Protein AF-A0A832CT36-F1 (afdb_monomer_lite)

Sequence (111 aa):
MFQKFFLYCQDRFLIIFLSLIKTYKKYYGGYIECAVSFCEPDKNPLTVVEKIEIEINKKESGQLAPLKSWDKILRFKGEKRTFAEYPFEEKIHIWAKSYKNLAKKIKSLIS

Secondary structure (DSSP, 8-state):
-HHHHHHHHHHHHHHHHHHHHHH-TT--EEEEEEEEEE--TTS--EEEEEEEEEEE-SS---S--SS-SSTTTEEETT-SS-TTTS-HHHHHHHHHHHHHHHHHHHHHHH-

Radius of gyration: 17.04 Å; chains: 1; bounding box: 39×38×45 Å

Structure (mmCIF, N/CA/C/O backbone):
data_AF-A0A832CT36-F1
#
_entry.id   AF-A0A832CT36-F1
#
loop_
_atom_site.group_PDB
_atom_site.id
_atom_site.type_symbol
_atom_site.label_atom_id
_atom_site.label_alt_id
_atom_site.label_comp_id
_atom_site.label_asym_id
_atom_site.label_entity_id
_atom_site.label_seq_id
_atom_site.pdbx_PDB_ins_code
_atom_site.Cartn_x
_atom_site.Cartn_y
_atom_site.Cartn_z
_atom_site.occupancy
_atom_site.B_iso_or_equiv
_atom_site.auth_seq_id
_atom_site.auth_comp_id
_atom_site.auth_asym_id
_atom_site.auth_atom_id
_atom_site.pdbx_PDB_model_num
ATOM 1 N N . MET A 1 1 ? 3.275 26.651 -2.282 1.00 65.50 1 MET A N 1
ATOM 2 C CA . MET A 1 1 ? 1.815 26.879 -2.146 1.00 65.50 1 MET A CA 1
ATOM 3 C C . MET A 1 1 ? 1.013 25.600 -2.417 1.00 65.50 1 MET A C 1
ATOM 5 O O . MET A 1 1 ? 0.197 25.237 -1.583 1.00 65.50 1 MET A O 1
ATOM 9 N N . PHE A 1 2 ? 1.315 24.858 -3.491 1.00 73.12 2 PHE A N 1
ATOM 10 C CA . PHE A 1 2 ? 0.623 23.616 -3.883 1.00 73.12 2 PHE A CA 1
ATOM 11 C C . PHE A 1 2 ? 0.622 22.491 -2.824 1.00 73.12 2 PHE A C 1
ATOM 13 O O . PHE A 1 2 ? -0.426 21.929 -2.522 1.00 73.12 2 PHE A O 1
ATOM 20 N N . GLN A 1 3 ? 1.763 22.217 -2.179 1.00 71.75 3 GLN A N 1
ATOM 21 C CA . GLN A 1 3 ? 1.878 21.145 -1.175 1.00 71.75 3 GLN A CA 1
ATOM 22 C C . GLN A 1 3 ? 0.929 21.331 0.025 1.00 71.75 3 GLN A C 1
ATOM 24 O O . GLN A 1 3 ? 0.352 20.364 0.508 1.00 71.75 3 GLN A O 1
ATOM 29 N N . LYS A 1 4 ? 0.718 22.574 0.485 1.00 74.38 4 LYS A N 1
ATOM 30 C CA . LYS A 1 4 ? -0.188 22.867 1.611 1.00 74.38 4 LYS A CA 1
ATOM 31 C C . LYS A 1 4 ? -1.657 22.641 1.241 1.00 74.38 4 LYS A C 1
ATOM 33 O O . LYS A 1 4 ? -2.411 22.121 2.055 1.00 74.38 4 LYS A O 1
ATOM 38 N N . PHE A 1 5 ? -2.049 23.008 0.020 1.00 75.06 5 PHE A N 1
ATOM 39 C CA . PHE A 1 5 ? -3.403 22.776 -0.486 1.00 75.06 5 PHE A CA 1
ATOM 40 C C . PHE A 1 5 ? -3.691 21.279 -0.656 1.00 75.06 5 PHE A C 1
ATOM 42 O O . PHE A 1 5 ? -4.732 20.798 -0.220 1.00 75.06 5 PHE A O 1
ATOM 49 N N . PHE A 1 6 ? -2.734 20.525 -1.202 1.00 76.38 6 PHE A N 1
ATOM 50 C CA . PHE A 1 6 ? -2.853 19.075 -1.338 1.00 76.38 6 PHE A CA 1
ATOM 51 C C . PHE A 1 6 ? -3.048 18.377 0.017 1.00 76.38 6 PHE A C 1
ATOM 53 O O . PHE A 1 6 ? -3.974 17.582 0.168 1.00 76.38 6 PHE A O 1
ATOM 60 N N . LEU A 1 7 ? -2.242 18.735 1.024 1.00 73.81 7 LEU A N 1
ATOM 61 C CA . LEU A 1 7 ? -2.391 18.212 2.388 1.00 73.81 7 LEU A CA 1
ATOM 62 C C . LEU A 1 7 ? -3.760 18.567 2.996 1.00 73.81 7 LEU A C 1
ATOM 64 O O . LEU A 1 7 ? -4.410 17.707 3.583 1.00 73.81 7 LEU A O 1
ATOM 68 N N . TYR A 1 8 ? -4.248 19.795 2.786 1.00 77.62 8 TYR A N 1
ATOM 69 C CA . TYR A 1 8 ? -5.584 20.205 3.235 1.00 77.62 8 TYR A CA 1
ATOM 70 C C . TYR A 1 8 ? -6.699 19.342 2.622 1.00 77.62 8 TYR A C 1
ATOM 72 O O . TYR A 1 8 ? -7.611 18.903 3.326 1.00 77.62 8 TYR A O 1
ATOM 80 N N . CYS A 1 9 ? -6.627 19.068 1.317 1.00 81.12 9 CYS A N 1
ATOM 81 C CA . CYS A 1 9 ? -7.585 18.193 0.647 1.00 81.12 9 CYS A CA 1
ATOM 82 C C . CYS A 1 9 ? -7.529 16.758 1.192 1.00 81.12 9 CYS A C 1
ATOM 84 O O . CYS A 1 9 ? -8.583 16.158 1.407 1.00 81.12 9 CYS A O 1
ATOM 86 N N . GLN A 1 10 ? -6.330 16.228 1.460 1.00 79.31 10 GLN A N 1
ATOM 87 C CA . GLN A 1 10 ? -6.159 14.899 2.056 1.00 79.31 10 GLN A CA 1
ATOM 88 C C . GLN A 1 10 ? -6.802 14.805 3.443 1.00 79.31 10 GLN A C 1
ATOM 90 O O . GLN A 1 10 ? -7.563 13.870 3.692 1.00 79.31 10 GLN A O 1
ATOM 95 N N . ASP A 1 11 ? -6.569 15.789 4.314 1.00 80.12 11 ASP A N 1
ATOM 96 C CA . ASP A 1 11 ? -7.140 15.815 5.665 1.00 80.12 11 ASP A CA 1
ATOM 97 C C . ASP A 1 11 ? -8.675 15.895 5.633 1.00 80.12 11 ASP A C 1
ATOM 99 O O . ASP A 1 11 ? -9.368 15.169 6.351 1.00 80.12 11 ASP A O 1
ATOM 103 N N . ARG A 1 12 ? -9.241 16.745 4.764 1.00 83.19 12 ARG A N 1
ATOM 104 C CA . ARG A 1 12 ? -10.702 16.866 4.611 1.00 83.19 12 ARG A CA 1
ATOM 105 C C . ARG A 1 12 ? -11.325 15.577 4.096 1.00 83.19 12 ARG A C 1
ATOM 107 O O . ARG A 1 12 ? -12.357 15.149 4.615 1.00 83.19 12 ARG A O 1
ATOM 114 N N . PHE A 1 13 ? -10.694 14.954 3.108 1.00 84.69 13 PHE A N 1
ATOM 115 C CA . PHE A 1 13 ? -11.157 13.681 2.583 1.00 84.69 13 PHE A CA 1
ATOM 116 C C . PHE A 1 13 ? -11.086 12.579 3.644 1.00 84.69 13 PHE A C 1
ATOM 118 O O . PHE A 1 13 ? -12.050 11.835 3.792 1.00 84.69 13 PHE A O 1
ATOM 125 N N . LEU A 1 14 ? -10.009 12.510 4.435 1.00 82.94 14 LEU A N 1
ATOM 126 C CA . LEU A 1 14 ? -9.868 11.539 5.523 1.00 82.94 14 LEU A CA 1
ATOM 127 C C . LEU A 1 14 ? -11.021 11.633 6.531 1.00 82.94 14 LEU A C 1
ATOM 129 O O . LEU A 1 14 ? -11.585 10.613 6.921 1.00 82.94 14 LEU A O 1
ATOM 133 N N . ILE A 1 15 ? -11.399 12.851 6.931 1.00 83.00 15 ILE A N 1
ATOM 134 C CA . ILE A 1 15 ? -12.515 13.083 7.860 1.00 83.00 15 ILE A CA 1
ATOM 135 C C . ILE A 1 15 ? -13.825 12.534 7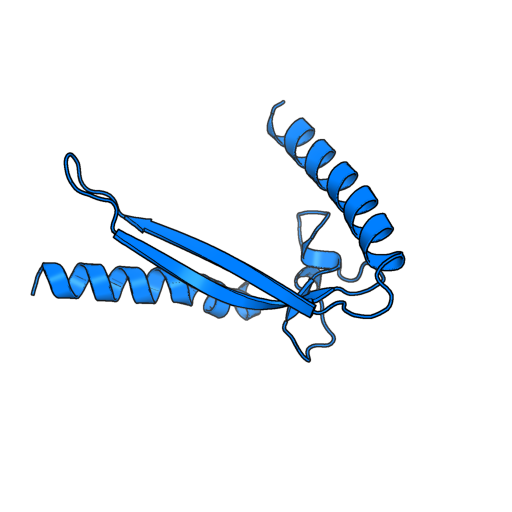.280 1.00 83.00 15 ILE A C 1
ATOM 137 O O . ILE A 1 15 ? -14.556 11.816 7.969 1.00 83.00 15 ILE A O 1
ATOM 141 N N . ILE A 1 16 ? -14.109 12.844 6.012 1.00 85.56 16 ILE A N 1
ATOM 142 C CA . ILE A 1 16 ? -15.306 12.361 5.310 1.00 85.56 16 ILE A CA 1
ATOM 143 C C . ILE A 1 16 ? -15.270 10.833 5.203 1.00 85.56 16 ILE A C 1
ATOM 145 O O . ILE A 1 16 ? -16.241 10.161 5.535 1.00 85.56 16 ILE A O 1
ATOM 149 N N . PHE A 1 17 ? -14.132 10.270 4.812 1.00 84.44 17 PHE A N 1
ATOM 150 C CA . PHE A 1 17 ? -13.928 8.835 4.668 1.00 84.44 17 PHE A CA 1
ATOM 151 C C . PHE A 1 17 ? -14.138 8.077 5.987 1.00 84.44 17 PHE A C 1
ATOM 153 O O . PHE A 1 17 ? -14.889 7.103 6.033 1.00 84.44 17 PHE A O 1
ATOM 160 N N . LEU A 1 18 ? -13.553 8.558 7.088 1.00 82.69 18 LEU A N 1
ATOM 161 C CA . LEU A 1 18 ? -13.760 7.986 8.420 1.00 82.69 18 LEU A CA 1
ATOM 162 C C . LEU A 1 18 ? -15.219 8.102 8.876 1.00 82.69 18 LEU A C 1
ATOM 164 O O . LEU A 1 18 ? -15.722 7.199 9.548 1.00 82.69 18 LEU A O 1
ATOM 168 N N . SER A 1 19 ? -15.911 9.189 8.521 1.00 83.94 19 SER A N 1
ATOM 169 C CA . SER A 1 19 ? -17.347 9.338 8.776 1.00 83.94 19 SER A CA 1
ATOM 170 C C . SER A 1 19 ? -18.163 8.301 8.002 1.00 83.94 19 SER A C 1
ATOM 172 O O . SER A 1 19 ? -19.001 7.630 8.604 1.00 83.94 19 SER A O 1
ATOM 174 N N . LEU A 1 20 ? -17.868 8.099 6.716 1.00 83.50 20 LEU A N 1
ATOM 175 C CA . LEU A 1 20 ? -18.539 7.105 5.878 1.00 83.50 20 LEU A CA 1
ATOM 176 C C . LEU A 1 20 ? -18.324 5.687 6.411 1.00 83.50 20 LEU A C 1
ATOM 178 O O . LEU A 1 20 ? -19.287 4.947 6.593 1.00 83.50 20 LEU A O 1
ATOM 182 N N . ILE A 1 21 ? -17.088 5.310 6.738 1.00 81.56 21 ILE A N 1
ATOM 183 C CA . ILE A 1 21 ? -16.789 3.956 7.225 1.00 81.56 21 ILE A CA 1
ATOM 184 C C . ILE A 1 21 ? -17.465 3.656 8.562 1.00 81.56 21 ILE A C 1
ATOM 186 O O . ILE A 1 21 ? -17.900 2.529 8.785 1.00 81.56 21 ILE A O 1
ATOM 190 N N . LYS A 1 22 ? -17.598 4.638 9.463 1.00 80.06 22 LYS A N 1
ATOM 191 C CA . LYS A 1 22 ? -18.347 4.441 10.719 1.00 80.06 22 LYS A CA 1
ATOM 192 C C . LYS A 1 22 ? -19.802 4.027 10.469 1.00 80.06 22 LYS A C 1
ATOM 194 O O . LYS A 1 22 ? -20.357 3.285 11.280 1.00 80.06 22 LYS A O 1
ATOM 199 N N . THR A 1 23 ? -20.391 4.459 9.355 1.00 81.25 23 THR A N 1
ATOM 200 C CA . THR A 1 23 ? -21.733 4.050 8.918 1.00 81.25 23 THR A CA 1
ATOM 201 C C . THR A 1 23 ? -21.744 2.599 8.427 1.00 81.25 23 THR A C 1
ATOM 203 O O . THR A 1 23 ? -22.665 1.844 8.741 1.00 81.25 23 THR A O 1
ATOM 206 N N . TYR A 1 24 ? -20.684 2.156 7.747 1.00 77.12 24 TYR A N 1
ATOM 207 C CA . TYR A 1 24 ? -20.499 0.772 7.303 1.00 77.12 24 TYR A CA 1
ATOM 208 C C . TYR A 1 24 ? -19.942 -0.113 8.434 1.00 77.12 24 TYR A C 1
ATOM 210 O O . TYR A 1 24 ? -18.794 -0.546 8.423 1.00 77.12 24 TYR A O 1
ATOM 218 N N . LYS A 1 25 ? -20.785 -0.442 9.423 1.00 65.00 25 LYS A N 1
ATOM 219 C CA . LYS A 1 25 ? -20.410 -1.204 10.639 1.00 65.00 25 LYS A CA 1
ATOM 220 C C . LYS A 1 25 ? -19.781 -2.593 10.409 1.00 65.00 25 LYS A C 1
ATOM 222 O O . LYS A 1 25 ? -19.324 -3.201 11.375 1.00 65.00 25 LYS A O 1
ATOM 227 N N . LYS A 1 26 ? -19.790 -3.123 9.182 1.00 69.38 26 LYS A N 1
ATOM 228 C CA . LYS A 1 26 ? -19.512 -4.541 8.903 1.00 69.38 26 LYS A CA 1
ATOM 229 C C . LYS A 1 26 ? -18.108 -4.833 8.362 1.00 69.38 26 LYS A C 1
ATOM 231 O O . LYS A 1 26 ? -17.689 -5.981 8.449 1.00 69.38 26 LYS A O 1
ATOM 236 N N . TYR A 1 27 ? -17.378 -3.849 7.825 1.00 71.00 27 TYR A N 1
ATOM 237 C CA . TYR A 1 27 ? -16.084 -4.128 7.193 1.00 71.00 27 TYR A CA 1
ATOM 238 C C . TYR A 1 27 ? -15.117 -2.940 7.260 1.00 71.00 27 TYR A C 1
ATOM 240 O O . TYR A 1 27 ? -15.402 -1.866 6.744 1.00 71.00 27 TYR A O 1
ATOM 248 N N . TYR A 1 28 ? -13.963 -3.168 7.889 1.00 83.50 28 TYR A N 1
ATOM 249 C CA . TYR A 1 28 ? -12.834 -2.229 7.964 1.00 83.50 28 TYR A CA 1
ATOM 250 C C . TYR A 1 28 ? -11.608 -2.760 7.205 1.00 83.50 28 TYR A C 1
ATOM 252 O O . TYR A 1 28 ? -10.515 -2.230 7.366 1.00 83.50 28 TYR A O 1
ATOM 260 N N . GLY A 1 29 ? -11.768 -3.835 6.429 1.00 89.25 29 GLY A N 1
ATOM 261 C CA . GLY A 1 29 ? -10.706 -4.402 5.603 1.00 89.25 29 GLY A CA 1
ATOM 262 C C . GLY A 1 29 ? -10.676 -3.773 4.213 1.00 89.25 29 GLY A C 1
ATOM 263 O O . GLY A 1 29 ? -11.660 -3.197 3.749 1.00 89.25 29 GLY A O 1
ATOM 264 N N . GLY A 1 30 ? -9.556 -3.916 3.522 1.00 91.38 30 GLY A N 1
ATOM 265 C CA . GLY A 1 30 ? -9.414 -3.487 2.138 1.00 91.38 30 GLY A CA 1
ATOM 266 C C . GLY A 1 30 ? -8.047 -3.842 1.580 1.00 91.38 30 GLY A C 1
ATOM 267 O O . GLY A 1 30 ? -7.311 -4.645 2.152 1.00 91.38 30 GLY A O 1
ATOM 268 N N . TYR A 1 31 ? -7.697 -3.215 0.466 1.00 93.81 31 TYR A N 1
ATOM 269 C CA . TYR A 1 31 ? -6.338 -3.238 -0.045 1.00 93.81 31 TYR A CA 1
ATOM 270 C C . TYR A 1 31 ? -5.956 -1.864 -0.592 1.00 93.81 31 TYR A C 1
ATOM 272 O O . TYR A 1 31 ? -6.812 -1.102 -1.040 1.00 93.81 31 TYR A O 1
ATOM 280 N N . ILE A 1 32 ? -4.663 -1.566 -0.558 1.00 91.19 32 ILE A N 1
ATOM 281 C CA . ILE A 1 32 ? -4.055 -0.466 -1.306 1.00 91.19 32 ILE A CA 1
ATOM 282 C C . ILE A 1 32 ? -3.427 -1.064 -2.560 1.00 91.19 32 ILE A C 1
ATOM 284 O O . ILE A 1 32 ? -2.812 -2.131 -2.500 1.00 91.19 32 ILE A O 1
ATOM 288 N N . GLU A 1 33 ? -3.560 -0.373 -3.687 1.00 92.69 33 GLU A N 1
ATOM 289 C CA . GLU A 1 33 ? -2.825 -0.697 -4.906 1.00 92.69 33 GLU A CA 1
ATOM 290 C C . GLU A 1 33 ? -1.593 0.197 -5.016 1.00 92.69 33 GLU A C 1
ATOM 292 O O . GLU A 1 33 ? -1.688 1.423 -4.991 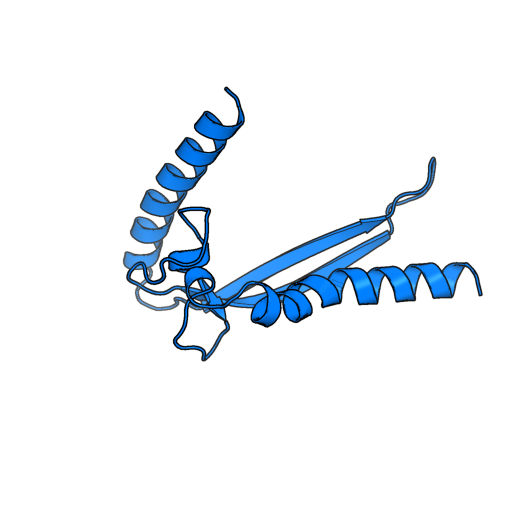1.00 92.69 33 GLU A O 1
ATOM 297 N N . CYS A 1 34 ? -0.426 -0.426 -5.142 1.00 89.88 34 CYS A N 1
ATOM 298 C CA . CYS A 1 34 ? 0.808 0.251 -5.501 1.00 89.88 34 CYS A CA 1
ATOM 299 C C . CYS A 1 34 ? 1.138 -0.109 -6.947 1.00 89.88 34 CYS A C 1
ATOM 301 O O . CYS A 1 34 ? 1.528 -1.243 -7.238 1.00 89.88 34 CYS A O 1
ATOM 303 N N . ALA A 1 35 ? 0.952 0.851 -7.849 1.00 92.88 35 ALA A N 1
ATOM 304 C CA . ALA A 1 35 ? 1.290 0.707 -9.255 1.00 92.88 35 ALA A CA 1
ATOM 305 C C . ALA A 1 35 ? 2.634 1.379 -9.549 1.00 92.88 35 ALA A C 1
ATOM 307 O O . ALA A 1 35 ? 2.855 2.528 -9.168 1.00 92.88 35 ALA A O 1
ATOM 308 N N . VAL A 1 36 ? 3.519 0.668 -10.245 1.00 93.62 36 VAL A N 1
ATOM 309 C CA . VAL A 1 36 ? 4.755 1.226 -10.800 1.00 93.62 36 VAL A CA 1
ATOM 310 C C . VAL A 1 36 ? 4.793 0.891 -12.280 1.00 93.62 36 VAL A C 1
ATOM 312 O O . VAL A 1 36 ? 4.585 -0.262 -12.672 1.00 93.62 36 VAL A O 1
ATOM 315 N N . SER A 1 37 ? 5.061 1.908 -13.090 1.00 95.06 37 SER A N 1
ATOM 316 C CA . SER A 1 37 ? 5.099 1.797 -14.541 1.00 95.06 37 SER A CA 1
ATOM 317 C C . SER A 1 37 ? 6.440 2.275 -15.079 1.00 95.06 37 SER A C 1
ATOM 319 O O . SER A 1 37 ? 6.991 3.267 -14.607 1.00 95.06 37 SER A O 1
ATOM 321 N N . PHE A 1 38 ? 6.940 1.575 -16.089 1.00 94.00 38 PHE A N 1
ATOM 322 C CA . PHE A 1 38 ? 8.064 1.995 -16.915 1.00 94.00 38 PHE A CA 1
ATOM 323 C C . PHE A 1 38 ? 7.573 2.176 -18.349 1.00 94.00 38 PHE A C 1
ATOM 325 O O . PHE A 1 38 ? 6.844 1.327 -18.858 1.00 94.00 38 PHE A O 1
ATOM 332 N N . CYS A 1 39 ? 7.946 3.280 -18.988 1.00 95.56 39 CYS A N 1
ATOM 333 C CA . CYS A 1 39 ? 7.524 3.604 -20.344 1.00 95.56 39 CYS A CA 1
ATOM 334 C C . CYS A 1 39 ? 8.741 4.045 -21.154 1.00 95.56 39 CYS A C 1
ATOM 336 O O . CYS A 1 39 ? 9.441 4.976 -20.755 1.00 95.56 39 CYS A O 1
ATOM 338 N N . GLU A 1 40 ? 8.985 3.377 -22.276 1.00 92.19 40 GLU A N 1
ATOM 339 C CA . GLU A 1 40 ? 9.903 3.868 -23.302 1.00 92.19 40 GLU A CA 1
ATOM 340 C C . GLU A 1 40 ? 9.126 4.764 -24.277 1.00 92.19 40 GLU A C 1
ATOM 342 O O . GLU A 1 40 ? 7.919 4.562 -24.446 1.00 92.19 40 GLU A O 1
ATOM 347 N N . PRO A 1 41 ? 9.788 5.724 -24.947 1.00 94.69 41 PRO A N 1
ATOM 348 C CA . PRO A 1 41 ? 9.165 6.470 -26.035 1.00 94.69 41 PRO A CA 1
ATOM 349 C C . PRO A 1 41 ? 8.514 5.523 -27.053 1.00 94.69 41 PRO A C 1
ATOM 351 O O . PRO A 1 41 ? 9.084 4.486 -27.393 1.00 94.69 41 PRO A O 1
ATOM 354 N N . ASP A 1 42 ? 7.304 5.868 -27.495 1.00 94.31 42 ASP A N 1
ATOM 355 C CA . ASP A 1 42 ? 6.536 5.154 -28.527 1.00 94.31 42 ASP A CA 1
ATOM 356 C C . ASP A 1 42 ? 6.148 3.696 -28.205 1.00 94.31 42 ASP A C 1
ATOM 358 O O . ASP A 1 42 ? 5.662 2.970 -29.075 1.00 94.31 42 ASP A O 1
ATOM 362 N N . LYS A 1 43 ? 6.302 3.255 -26.949 1.00 93.06 43 LYS A N 1
ATOM 363 C CA . LYS A 1 43 ? 5.869 1.928 -26.489 1.00 93.06 43 LYS A CA 1
ATOM 36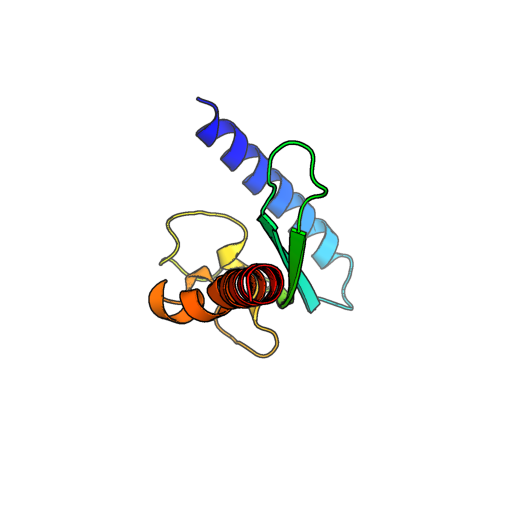4 C C . LYS A 1 43 ? 4.742 2.021 -25.468 1.00 93.06 43 LYS A C 1
ATOM 366 O O . LYS A 1 43 ? 4.566 3.018 -24.772 1.00 93.06 43 LYS A O 1
ATOM 371 N N . ASN A 1 44 ? 3.990 0.929 -25.340 1.00 94.56 44 ASN A N 1
ATOM 372 C CA . ASN A 1 44 ? 3.020 0.793 -24.259 1.00 94.56 44 ASN A CA 1
ATOM 373 C C . ASN A 1 44 ? 3.738 0.717 -22.899 1.00 94.56 44 ASN A C 1
ATOM 375 O O . ASN A 1 44 ? 4.767 0.042 -22.790 1.00 94.56 44 ASN A O 1
ATOM 379 N N . PRO A 1 45 ? 3.187 1.343 -21.844 1.00 95.44 45 PRO A N 1
ATOM 380 C CA . PRO A 1 45 ? 3.787 1.303 -20.522 1.00 95.44 45 PRO A CA 1
ATOM 381 C C . PRO A 1 45 ? 3.727 -0.110 -19.945 1.00 95.44 45 PRO A C 1
ATOM 383 O O . PRO A 1 45 ? 2.687 -0.774 -19.928 1.00 95.44 45 PRO A O 1
ATOM 386 N N . LEU A 1 46 ? 4.852 -0.548 -19.396 1.00 94.75 46 LEU A N 1
ATOM 387 C CA . LEU A 1 46 ? 4.942 -1.776 -18.639 1.00 94.75 46 LEU A CA 1
ATOM 388 C C . LEU A 1 46 ? 4.598 -1.482 -17.184 1.00 94.75 46 LEU A C 1
ATOM 390 O O . LEU A 1 46 ? 5.366 -0.844 -16.467 1.00 94.75 46 LEU A O 1
ATOM 394 N N . THR A 1 47 ? 3.440 -1.973 -16.751 1.00 95.62 47 THR A N 1
ATOM 395 C CA . THR A 1 47 ? 2.905 -1.714 -15.411 1.00 95.62 47 THR A CA 1
ATOM 396 C C . THR A 1 47 ? 2.948 -2.966 -14.536 1.00 95.62 47 THR A C 1
ATOM 398 O O . THR A 1 47 ? 2.670 -4.096 -14.963 1.00 95.62 47 THR A O 1
ATOM 401 N N . VAL A 1 48 ? 3.302 -2.762 -13.272 1.00 95.31 48 VAL A N 1
ATOM 402 C CA . VAL A 1 48 ? 3.156 -3.732 -12.188 1.00 95.31 48 VAL A CA 1
ATOM 403 C C . VAL A 1 48 ? 2.263 -3.113 -11.130 1.00 95.31 48 VAL A C 1
ATOM 405 O O . VAL A 1 48 ? 2.532 -2.004 -10.680 1.00 95.31 48 VAL A O 1
ATOM 408 N N . VAL A 1 49 ? 1.221 -3.840 -10.733 1.00 94.62 49 VAL A N 1
ATOM 409 C CA . VAL A 1 49 ? 0.318 -3.447 -9.649 1.00 94.62 49 VAL A CA 1
ATOM 410 C C . VAL A 1 49 ? 0.436 -4.478 -8.541 1.00 94.62 49 VAL A C 1
ATOM 412 O O . VAL A 1 49 ? 0.166 -5.658 -8.756 1.00 94.62 49 VAL A O 1
ATOM 415 N N . GLU A 1 50 ? 0.836 -4.034 -7.357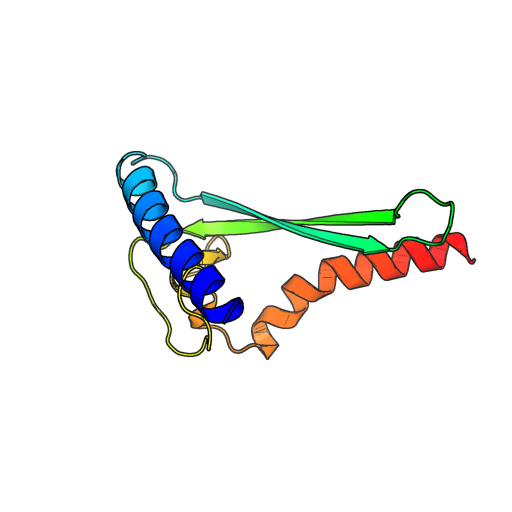 1.00 94.19 50 GLU A N 1
ATOM 416 C CA . GLU A 1 50 ? 0.836 -4.850 -6.149 1.00 94.19 50 GLU A CA 1
ATOM 417 C C . GLU A 1 50 ? -0.355 -4.468 -5.277 1.00 94.19 50 GLU A C 1
ATOM 419 O O . GLU A 1 50 ? -0.586 -3.288 -5.007 1.00 94.19 50 GLU A O 1
ATOM 424 N N . LYS A 1 51 ? -1.092 -5.478 -4.811 1.00 94.31 51 LYS A N 1
ATOM 425 C CA . LYS A 1 51 ? -2.157 -5.311 -3.823 1.00 94.31 51 LYS A CA 1
ATOM 426 C C . LYS A 1 51 ? -1.598 -5.586 -2.439 1.00 94.31 51 LYS A C 1
ATOM 428 O O . LYS A 1 51 ? -1.029 -6.649 -2.197 1.00 94.31 51 LYS A O 1
ATOM 433 N N . ILE A 1 52 ? -1.780 -4.632 -1.540 1.00 92.19 52 ILE A N 1
ATOM 434 C CA . ILE A 1 52 ? -1.353 -4.723 -0.148 1.00 92.19 52 ILE A CA 1
ATOM 435 C C . ILE A 1 52 ? -2.615 -4.755 0.698 1.00 92.19 52 ILE A C 1
ATOM 437 O O . ILE A 1 52 ? -3.352 -3.772 0.733 1.00 92.19 52 ILE A O 1
ATOM 441 N N . GLU A 1 53 ? -2.884 -5.887 1.348 1.00 94.44 53 GLU A N 1
ATOM 442 C CA . GLU A 1 53 ? -4.044 -6.013 2.227 1.00 94.44 53 GLU A CA 1
ATOM 443 C C . GLU A 1 53 ? -3.888 -5.117 3.461 1.00 94.44 53 GLU A C 1
ATOM 445 O O . GLU A 1 53 ? -2.847 -5.108 4.125 1.00 94.44 53 GLU A O 1
ATOM 450 N N . ILE A 1 54 ? -4.951 -4.384 3.776 1.00 94.88 54 ILE A N 1
ATOM 451 C CA . ILE A 1 54 ? -4.984 -3.427 4.875 1.00 94.88 54 ILE A CA 1
ATOM 452 C C . ILE A 1 54 ? -6.236 -3.580 5.724 1.00 94.88 54 ILE A C 1
ATOM 454 O O . ILE A 1 54 ? -7.265 -4.108 5.298 1.00 94.88 54 ILE A O 1
ATOM 458 N N . GLU A 1 55 ? -6.152 -3.023 6.919 1.00 93.56 55 GLU A N 1
ATOM 459 C CA . GLU A 1 55 ? -7.286 -2.734 7.774 1.00 93.56 55 GLU A CA 1
ATOM 460 C C . GLU A 1 55 ? -7.266 -1.265 8.196 1.00 93.56 55 GLU A C 1
ATOM 462 O O . GLU A 1 55 ? -6.223 -0.607 8.219 1.00 93.56 55 GLU A O 1
ATOM 467 N N . ILE A 1 56 ? -8.441 -0.756 8.549 1.00 90.88 56 ILE A N 1
ATOM 468 C CA . ILE A 1 56 ? -8.643 0.620 8.978 1.00 90.88 56 ILE A CA 1
ATOM 469 C C . ILE A 1 56 ? -8.845 0.637 10.490 1.00 90.88 56 ILE A C 1
ATOM 471 O O . ILE A 1 56 ? -9.830 0.122 11.026 1.00 90.88 56 ILE A O 1
ATOM 475 N N . ASN A 1 57 ? -7.906 1.264 11.184 1.00 88.62 57 ASN A N 1
ATOM 476 C CA . ASN A 1 57 ? -7.997 1.576 12.592 1.00 88.62 57 ASN A CA 1
ATOM 477 C C . ASN A 1 57 ? -9.056 2.666 12.821 1.00 88.62 57 ASN A C 1
ATOM 479 O O . ASN A 1 57 ? -9.142 3.659 12.099 1.00 88.62 57 ASN A O 1
ATOM 483 N N . LYS A 1 58 ? -9.879 2.492 13.858 1.00 82.38 58 LYS A N 1
ATOM 484 C CA . LYS A 1 58 ? -10.993 3.410 14.171 1.00 82.38 58 LYS A CA 1
ATOM 485 C C . LYS A 1 58 ? -10.528 4.734 14.776 1.00 82.38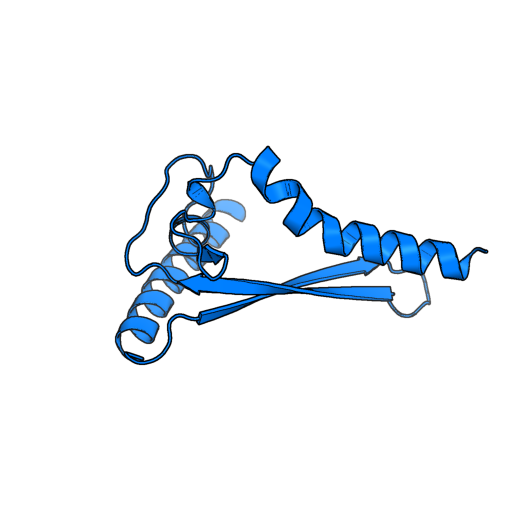 58 LYS A C 1
ATOM 487 O O . LYS A 1 58 ? -11.315 5.679 14.856 1.00 82.38 58 LYS A O 1
ATOM 492 N N . LYS A 1 59 ? -9.294 4.767 15.270 1.00 81.56 59 LYS A N 1
ATOM 493 C CA . LYS A 1 59 ? -8.648 5.924 15.882 1.00 81.56 59 LYS A CA 1
ATOM 494 C C . LYS A 1 59 ? -7.273 6.085 15.258 1.00 81.56 59 LYS A C 1
ATOM 496 O O . LYS A 1 59 ? -6.641 5.094 14.911 1.00 81.56 59 LYS A O 1
ATOM 501 N N . GLU A 1 60 ? -6.830 7.325 15.148 1.00 86.19 60 GLU A N 1
ATOM 502 C CA . GLU A 1 60 ? -5.460 7.617 14.749 1.00 86.19 60 GLU A CA 1
ATOM 503 C C . GLU A 1 60 ? -4.472 7.116 15.813 1.00 86.19 60 GLU A C 1
ATOM 505 O O . GLU A 1 60 ? -4.688 7.332 17.009 1.00 86.19 60 GLU A O 1
ATOM 510 N N . SER A 1 61 ? -3.383 6.482 15.382 1.00 87.25 61 SER A N 1
ATOM 511 C CA . SER A 1 61 ? -2.224 6.150 16.219 1.00 87.25 61 SER A CA 1
ATOM 512 C C . SER A 1 61 ? -0.906 6.444 15.488 1.00 87.25 61 SER A C 1
ATOM 514 O O . SER A 1 61 ? -0.889 6.679 14.282 1.00 87.25 61 SER A O 1
ATOM 516 N N . GLY A 1 62 ? 0.200 6.506 16.236 1.00 83.50 62 GLY A N 1
ATOM 517 C CA . GLY A 1 62 ? 1.540 6.765 15.698 1.00 83.50 62 GLY A CA 1
ATOM 518 C C . GLY A 1 62 ? 1.952 8.239 15.592 1.00 83.50 62 GLY A C 1
ATOM 519 O O . GLY A 1 62 ? 1.138 9.148 15.400 1.00 83.50 62 GLY A O 1
ATOM 520 N N . GLN A 1 63 ? 3.261 8.470 15.732 1.00 77.94 63 GLN A N 1
ATOM 521 C CA . GLN A 1 63 ? 3.899 9.795 15.671 1.00 77.94 63 GLN A CA 1
ATOM 522 C C . GLN A 1 63 ? 5.136 9.834 14.760 1.00 77.94 63 GLN A C 1
ATOM 524 O O . GLN A 1 63 ? 5.665 10.914 14.518 1.00 77.94 63 GLN A O 1
ATOM 529 N N . LEU A 1 64 ? 5.588 8.686 14.239 1.00 67.25 64 LEU A N 1
ATOM 530 C CA . LEU A 1 64 ? 6.838 8.590 13.476 1.00 67.25 64 LEU A CA 1
ATOM 531 C C . LEU A 1 64 ? 6.691 9.059 12.022 1.00 67.25 64 LEU A C 1
ATOM 533 O O . LEU A 1 64 ? 7.686 9.359 11.368 1.00 67.25 64 LEU A O 1
ATOM 537 N N . ALA A 1 65 ? 5.466 9.143 11.496 1.00 59.12 65 ALA A N 1
ATOM 538 C CA . ALA A 1 65 ? 5.241 9.604 10.132 1.00 59.12 65 ALA A CA 1
ATOM 539 C C . ALA A 1 65 ? 5.269 11.147 10.049 1.00 59.12 65 ALA A C 1
ATOM 541 O O . ALA A 1 65 ? 4.451 11.802 10.704 1.00 59.12 65 ALA A O 1
ATOM 542 N N . PRO A 1 66 ? 6.116 11.745 9.184 1.00 56.81 66 PRO A N 1
ATOM 543 C CA . PRO A 1 66 ? 6.132 13.193 8.953 1.00 56.81 66 PRO A CA 1
ATOM 544 C C . PRO A 1 66 ? 4.867 13.709 8.237 1.00 56.81 66 PRO A C 1
ATOM 546 O O . PRO A 1 66 ? 4.697 14.916 8.079 1.00 56.81 66 PRO A O 1
ATOM 549 N N . LEU A 1 67 ? 3.967 12.816 7.805 1.00 55.91 67 LEU A N 1
ATOM 550 C CA . LEU A 1 67 ? 2.763 13.137 7.045 1.00 55.91 67 LEU A CA 1
ATOM 551 C C . LEU A 1 67 ? 1.512 12.666 7.794 1.00 55.91 67 LEU A C 1
ATOM 553 O O . LEU A 1 67 ? 1.346 11.492 8.126 1.00 55.91 67 LEU A O 1
ATOM 557 N N . LYS A 1 68 ? 0.629 13.622 8.079 1.00 65.06 68 LYS A N 1
ATOM 558 C CA . LYS A 1 68 ? -0.685 13.395 8.676 1.00 65.06 68 LYS A CA 1
ATOM 559 C C . LYS A 1 68 ? -1.641 12.957 7.570 1.00 65.06 68 LYS A C 1
ATOM 561 O O . LYS A 1 68 ? -1.793 13.675 6.590 1.00 65.06 68 LYS A O 1
ATOM 566 N N . SER A 1 69 ? -2.206 11.759 7.708 1.00 76.62 69 SER A N 1
ATOM 567 C CA . SER A 1 69 ? -3.606 11.439 7.383 1.00 76.62 69 SER A CA 1
ATOM 568 C C . SER A 1 69 ? -3.800 9.918 7.391 1.00 76.62 69 SER A C 1
ATOM 570 O O . SER A 1 69 ? -4.289 9.354 8.366 1.00 76.62 69 SER A O 1
ATOM 572 N N . TRP A 1 70 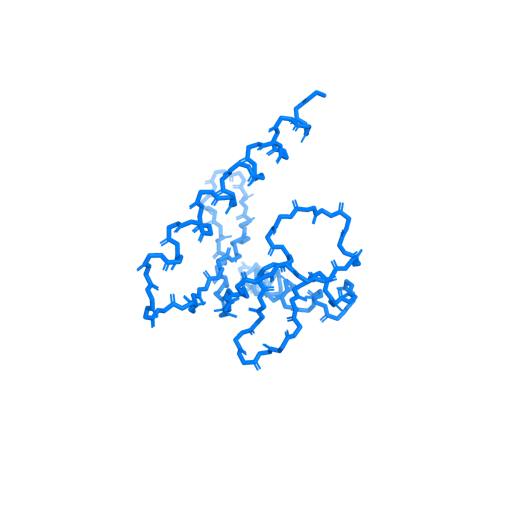? -3.334 9.235 6.348 1.00 85.25 70 TRP A N 1
ATOM 573 C CA . TRP A 1 70 ? -3.616 7.815 6.116 1.00 85.25 70 TRP A CA 1
ATOM 574 C C . TRP A 1 70 ? -2.768 6.855 6.943 1.00 85.25 70 TRP A C 1
ATOM 576 O O . TRP A 1 70 ? -3.302 5.911 7.521 1.00 85.25 70 TRP A O 1
ATOM 586 N N . ASP A 1 71 ? -1.468 7.123 7.076 1.00 87.69 71 ASP A N 1
ATOM 587 C CA . ASP A 1 71 ? -0.542 6.233 7.789 1.00 87.69 71 ASP A CA 1
ATOM 588 C C . ASP A 1 71 ? -0.945 5.995 9.252 1.00 87.69 71 ASP A C 1
ATOM 590 O O . ASP A 1 71 ? -0.586 4.976 9.828 1.00 87.69 71 ASP A O 1
ATOM 594 N N . LYS A 1 72 ? -1.711 6.916 9.846 1.00 88.38 72 LYS A N 1
ATOM 595 C CA . LYS A 1 72 ? -2.191 6.836 11.232 1.00 88.38 72 LYS A CA 1
ATOM 596 C C . LYS A 1 72 ? -3.441 5.992 11.421 1.00 88.38 72 LYS A C 1
ATOM 598 O O . LYS A 1 72 ? -3.818 5.715 12.556 1.00 88.38 72 LYS A O 1
ATOM 603 N N . ILE A 1 73 ? -4.129 5.649 10.338 1.00 89.25 73 ILE A N 1
ATOM 604 C CA . ILE A 1 73 ? -5.353 4.847 10.386 1.00 89.25 73 ILE A CA 1
ATOM 605 C C . ILE A 1 73 ? -5.210 3.543 9.616 1.00 89.25 73 ILE A C 1
ATOM 607 O O . ILE A 1 73 ? -5.985 2.628 9.850 1.00 89.25 73 ILE A O 1
ATOM 611 N N . LEU A 1 74 ? -4.248 3.427 8.707 1.00 91.50 74 LEU A N 1
ATOM 612 C CA . LEU A 1 74 ? -4.036 2.208 7.942 1.00 91.50 74 LEU A CA 1
ATOM 613 C C . LEU A 1 74 ? -3.031 1.310 8.656 1.00 91.50 74 LEU A C 1
ATOM 615 O O . LEU A 1 74 ? -1.994 1.767 9.135 1.00 91.50 74 LEU A O 1
ATOM 619 N N . ARG A 1 75 ? -3.350 0.021 8.713 1.00 92.62 75 ARG A N 1
ATOM 620 C CA . ARG A 1 75 ? -2.470 -1.045 9.196 1.00 92.62 75 ARG A CA 1
ATOM 621 C C . ARG A 1 75 ? -2.479 -2.196 8.206 1.00 92.62 75 ARG A C 1
ATOM 623 O O . ARG A 1 75 ? -3.449 -2.355 7.466 1.00 92.62 75 ARG A O 1
ATOM 630 N N . PHE A 1 76 ? -1.431 -3.010 8.200 1.00 92.81 76 PHE A N 1
ATOM 631 C CA . PHE A 1 76 ? -1.469 -4.263 7.448 1.00 92.81 76 PHE A CA 1
ATOM 632 C C . PHE A 1 76 ? -2.517 -5.194 8.064 1.00 92.81 76 PHE A C 1
ATOM 634 O O . PHE A 1 76 ? -2.808 -5.119 9.260 1.00 92.81 76 PHE A O 1
ATOM 641 N N . LYS A 1 77 ? -3.125 -6.052 7.247 1.00 93.44 77 LYS A N 1
ATOM 642 C CA . LYS A 1 77 ? -4.133 -7.006 7.726 1.00 93.44 77 LYS A CA 1
ATOM 643 C C . LYS A 1 77 ? -3.575 -7.875 8.857 1.00 93.44 77 LYS A C 1
ATOM 645 O O . LYS A 1 77 ? -2.484 -8.423 8.731 1.00 93.44 77 LYS A O 1
ATOM 650 N N . GLY A 1 78 ? -4.325 -7.996 9.951 1.00 92.19 78 GLY A N 1
ATOM 651 C CA . GLY A 1 78 ? -3.906 -8.737 11.147 1.00 92.19 78 GLY A CA 1
ATOM 652 C C . GLY A 1 78 ? -2.898 -8.024 12.061 1.00 92.19 78 GLY A C 1
ATOM 653 O O . GLY A 1 78 ? -2.685 -8.481 13.184 1.00 92.19 78 GLY A O 1
ATOM 654 N N . GLU A 1 79 ? -2.318 -6.896 11.647 1.00 92.31 79 GLU A N 1
ATOM 655 C CA . GLU A 1 79 ? -1.393 -6.128 12.482 1.00 92.31 79 GLU A CA 1
ATOM 656 C C . GLU A 1 79 ? -2.131 -5.211 13.464 1.00 92.31 79 GLU A C 1
ATOM 658 O O . GLU A 1 79 ? -3.267 -4.784 13.248 1.00 92.31 79 GLU A O 1
ATOM 663 N N . LYS A 1 80 ? -1.463 -4.873 14.572 1.00 91.50 80 LYS A N 1
ATOM 664 C CA . LYS A 1 80 ? -1.982 -3.893 15.546 1.00 91.50 80 LYS A CA 1
ATOM 665 C C . LYS A 1 80 ? -1.469 -2.482 15.283 1.00 91.50 80 LYS A C 1
ATOM 667 O O . LYS A 1 80 ? -2.201 -1.528 15.537 1.00 91.50 80 LYS A O 1
ATOM 672 N N . ARG A 1 81 ? -0.236 -2.373 14.783 1.00 92.50 81 ARG A N 1
ATOM 673 C CA . ARG A 1 81 ? 0.451 -1.112 14.495 1.00 92.50 81 ARG A CA 1
ATOM 674 C C . ARG A 1 81 ? -0.052 -0.523 13.181 1.00 92.50 81 ARG A C 1
ATOM 676 O O . ARG A 1 81 ? -0.206 -1.232 12.191 1.00 92.50 81 ARG A O 1
ATOM 683 N N . THR A 1 82 ? -0.274 0.778 13.168 1.00 92.62 82 THR A N 1
ATOM 684 C CA . THR A 1 82 ? -0.521 1.555 11.951 1.00 92.62 82 THR A CA 1
ATOM 685 C C . THR A 1 82 ? 0.789 1.869 11.238 1.00 92.62 82 THR A C 1
ATOM 687 O O . THR A 1 82 ? 1.864 1.778 11.829 1.00 92.62 82 THR A O 1
ATOM 690 N N . PHE A 1 83 ? 0.740 2.268 9.969 1.00 90.19 83 PHE A N 1
ATOM 691 C CA . PHE A 1 83 ? 1.943 2.606 9.194 1.00 90.19 83 PHE A CA 1
ATOM 692 C C . PHE A 1 83 ? 2.765 3.758 9.791 1.00 90.19 83 PHE A C 1
ATOM 694 O O . PHE A 1 83 ? 3.965 3.854 9.520 1.00 90.19 83 PHE A O 1
ATOM 701 N N . ALA A 1 84 ? 2.138 4.608 10.608 1.00 90.00 84 ALA A N 1
ATOM 702 C CA . ALA A 1 84 ? 2.773 5.692 11.354 1.00 90.00 84 ALA A CA 1
ATOM 703 C C . ALA A 1 84 ? 3.516 5.229 12.621 1.00 90.00 84 ALA A C 1
ATOM 705 O O . ALA A 1 84 ? 4.151 6.047 13.292 1.00 90.00 84 ALA A O 1
ATOM 706 N N . GLU A 1 85 ? 3.419 3.945 12.964 1.00 90.44 85 GLU A N 1
ATOM 707 C CA . GLU A 1 85 ? 4.105 3.309 14.094 1.00 90.44 85 GLU A CA 1
ATOM 708 C C . GLU A 1 85 ? 5.279 2.428 13.642 1.00 90.44 85 GLU A C 1
ATOM 710 O O . GLU A 1 85 ? 6.063 1.989 14.480 1.00 90.44 85 GLU A O 1
ATOM 715 N N . TYR A 1 86 ? 5.427 2.184 12.334 1.00 86.56 86 TYR A N 1
ATOM 716 C CA . TYR A 1 86 ? 6.589 1.494 11.773 1.00 86.56 86 TYR A CA 1
ATOM 717 C C . TYR A 1 86 ? 7.692 2.498 11.414 1.00 86.56 86 TYR A C 1
ATOM 719 O O . TYR A 1 86 ? 7.414 3.474 10.702 1.00 86.56 86 TYR A O 1
ATOM 727 N N . PRO A 1 87 ? 8.950 2.235 11.809 1.00 86.38 87 PRO A N 1
ATOM 728 C CA . PRO A 1 87 ? 10.114 2.833 11.169 1.00 86.38 87 PRO A CA 1
ATOM 729 C C . PRO A 1 87 ? 10.069 2.636 9.650 1.00 86.38 87 PRO A C 1
ATOM 731 O O . PRO A 1 87 ? 9.509 1.659 9.140 1.00 86.38 87 PRO A O 1
ATOM 734 N N . PHE A 1 88 ? 10.650 3.572 8.904 1.00 81.12 88 PHE A N 1
ATOM 735 C CA . PHE A 1 88 ? 10.613 3.529 7.442 1.00 81.12 88 PHE A CA 1
ATOM 736 C C . PHE A 1 88 ? 11.287 2.263 6.890 1.00 81.12 88 PHE A C 1
ATOM 738 O O . PHE A 1 88 ? 10.783 1.630 5.960 1.00 81.12 88 PHE A O 1
ATOM 745 N N . GLU A 1 89 ? 12.378 1.855 7.525 1.00 84.75 89 GLU A N 1
ATOM 746 C CA . GLU A 1 89 ? 13.194 0.691 7.201 1.00 84.75 89 GLU A CA 1
ATOM 747 C C . GLU A 1 89 ? 12.396 -0.612 7.339 1.00 84.75 89 GLU A C 1
ATOM 749 O O . GLU A 1 89 ? 12.550 -1.524 6.529 1.00 84.75 89 GLU A O 1
ATOM 754 N N . GLU A 1 90 ? 11.477 -0.685 8.309 1.00 83.62 90 GLU A N 1
ATOM 755 C CA . GLU A 1 90 ? 10.607 -1.850 8.487 1.00 83.62 90 GLU A CA 1
ATOM 756 C C . GLU A 1 90 ? 9.577 -1.967 7.361 1.00 83.62 90 GLU A C 1
ATOM 758 O O . GLU A 1 90 ? 9.228 -3.079 6.982 1.00 83.62 90 GLU A O 1
ATOM 763 N N . LYS A 1 91 ? 9.105 -0.858 6.776 1.00 79.81 91 LYS A N 1
ATOM 764 C CA . LYS A 1 91 ? 8.060 -0.888 5.734 1.00 79.81 91 LYS A CA 1
ATOM 765 C C . LYS A 1 91 ? 8.589 -0.854 4.302 1.00 79.81 91 LYS A C 1
ATOM 767 O O . LYS A 1 91 ? 7.847 -1.189 3.379 1.00 79.81 91 LYS A O 1
ATOM 772 N N . ILE A 1 92 ? 9.855 -0.486 4.087 1.00 83.44 92 ILE A N 1
ATOM 773 C CA . ILE A 1 92 ? 10.412 -0.283 2.740 1.00 83.44 92 ILE A CA 1
ATOM 774 C C . ILE A 1 92 ? 10.293 -1.526 1.852 1.00 83.44 92 ILE A C 1
ATOM 776 O O . ILE A 1 92 ? 9.994 -1.409 0.667 1.00 83.44 92 ILE A O 1
ATOM 780 N N . HIS A 1 93 ? 10.460 -2.723 2.419 1.00 84.50 93 HIS A N 1
ATOM 781 C CA . HIS A 1 93 ? 10.429 -3.975 1.665 1.00 84.50 93 HIS A CA 1
ATOM 782 C C . HIS A 1 93 ? 9.047 -4.274 1.056 1.00 84.50 93 HIS A C 1
ATOM 784 O O . HIS A 1 93 ? 8.964 -4.886 -0.010 1.00 84.50 93 HIS A O 1
ATOM 790 N N . ILE A 1 94 ? 7.974 -3.804 1.699 1.00 83.00 94 ILE A N 1
ATOM 791 C CA . ILE A 1 94 ? 6.592 -3.965 1.234 1.00 83.00 94 ILE A CA 1
ATOM 792 C C . ILE A 1 94 ? 6.384 -3.127 -0.028 1.00 83.00 94 ILE A C 1
ATOM 794 O O . ILE A 1 94 ? 5.881 -3.622 -1.036 1.00 83.00 94 ILE A O 1
ATOM 798 N N . TRP A 1 95 ? 6.867 -1.884 -0.006 1.00 81.94 95 TRP A N 1
ATOM 799 C CA . TRP A 1 95 ? 6.802 -0.968 -1.144 1.00 81.94 95 TRP A CA 1
ATOM 800 C C . TRP A 1 95 ? 7.788 -1.341 -2.256 1.00 81.94 95 TRP A C 1
ATOM 802 O O . TRP A 1 95 ? 7.482 -1.194 -3.434 1.00 81.94 95 TRP A O 1
ATOM 812 N N . ALA A 1 96 ? 8.955 -1.884 -1.906 1.00 88.94 96 ALA A N 1
ATOM 813 C CA . ALA A 1 96 ? 9.987 -2.282 -2.861 1.00 88.94 96 ALA A CA 1
ATOM 814 C C . ALA A 1 96 ? 9.588 -3.489 -3.729 1.00 88.94 96 ALA A C 1
ATOM 816 O O . ALA A 1 96 ? 10.210 -3.738 -4.766 1.00 88.94 96 ALA A O 1
ATOM 817 N N . LYS A 1 97 ? 8.557 -4.251 -3.339 1.00 90.81 97 LYS A N 1
ATOM 818 C CA . LYS A 1 97 ? 8.104 -5.436 -4.078 1.00 90.81 97 LYS A CA 1
ATOM 819 C C . LYS A 1 97 ? 7.661 -5.099 -5.506 1.00 90.81 97 LYS A C 1
ATOM 821 O O . LYS A 1 97 ? 8.048 -5.810 -6.435 1.00 90.81 97 LYS A O 1
ATOM 826 N N . SER A 1 98 ? 6.921 -4.004 -5.692 1.00 90.44 98 SER A N 1
ATOM 827 C CA . SER A 1 98 ? 6.460 -3.555 -7.014 1.00 90.44 98 SER A CA 1
ATOM 828 C C . SER A 1 98 ? 7.641 -3.204 -7.924 1.00 90.44 98 SER A C 1
ATOM 830 O O . SER A 1 98 ? 7.712 -3.687 -9.053 1.00 90.44 98 SER A O 1
ATOM 832 N N . TYR A 1 99 ? 8.636 -2.483 -7.400 1.00 92.25 99 TYR A N 1
ATOM 833 C CA . TYR A 1 99 ? 9.878 -2.164 -8.111 1.00 92.25 99 TYR A CA 1
ATOM 834 C C . TYR A 1 99 ? 10.693 -3.409 -8.470 1.00 92.25 99 TYR A C 1
ATOM 836 O O . TYR A 1 99 ? 11.168 -3.532 -9.597 1.00 92.25 99 TYR A O 1
ATOM 844 N N . LYS A 1 100 ? 10.825 -4.373 -7.550 1.00 94.00 100 LYS A N 1
ATOM 845 C CA . LYS A 1 100 ? 11.531 -5.637 -7.818 1.00 94.00 100 LYS A CA 1
ATOM 846 C C . LYS A 1 100 ? 10.854 -6.432 -8.934 1.00 94.00 100 LYS A C 1
ATOM 848 O O . LYS A 1 100 ? 11.533 -7.003 -9.786 1.00 94.00 100 LYS A O 1
ATOM 853 N N . ASN A 1 101 ? 9.525 -6.475 -8.938 1.00 93.31 101 ASN A N 1
ATOM 854 C CA . ASN A 1 101 ? 8.755 -7.160 -9.971 1.00 93.31 101 ASN A CA 1
ATOM 855 C C . ASN A 1 101 ? 8.821 -6.427 -11.314 1.00 93.31 101 ASN A C 1
ATOM 857 O O . ASN A 1 101 ? 8.956 -7.076 -12.351 1.00 93.31 101 ASN A O 1
ATOM 861 N N . LEU A 1 102 ? 8.818 -5.094 -11.299 1.00 94.50 102 LEU A N 1
ATOM 862 C CA . LEU A 1 102 ? 9.035 -4.284 -12.491 1.00 94.50 102 LEU A CA 1
ATOM 863 C C . LEU A 1 102 ? 10.421 -4.545 -13.095 1.00 94.50 102 LEU A C 1
ATOM 865 O O . LEU A 1 102 ? 10.523 -4.865 -14.275 1.00 94.50 102 LEU A O 1
ATOM 869 N N . ALA A 1 103 ? 11.473 -4.516 -12.275 1.00 94.50 103 ALA A N 1
ATOM 870 C CA . ALA A 1 103 ? 12.839 -4.795 -12.709 1.00 94.50 103 ALA A CA 1
ATOM 871 C C . ALA A 1 103 ? 12.986 -6.198 -13.321 1.00 94.50 103 ALA A C 1
ATOM 873 O O . ALA A 1 103 ? 13.663 -6.362 -14.332 1.00 94.50 103 ALA A O 1
ATOM 874 N N . LYS A 1 104 ? 12.314 -7.213 -12.756 1.00 95.31 104 LYS A N 1
ATOM 875 C CA . LYS A 1 104 ? 12.278 -8.566 -13.339 1.00 95.31 104 LYS A CA 1
ATOM 876 C C . LYS A 1 104 ? 11.632 -8.586 -14.723 1.00 95.31 104 LYS A C 1
ATOM 878 O O . LYS A 1 104 ? 12.192 -9.204 -15.622 1.00 95.31 104 LYS A O 1
ATOM 883 N N . LYS A 1 105 ? 10.490 -7.909 -14.892 1.00 94.12 105 LYS A N 1
ATOM 884 C CA . LYS A 1 105 ? 9.805 -7.811 -16.190 1.00 94.12 105 LYS A CA 1
ATOM 885 C C . LYS A 1 105 ? 10.653 -7.073 -17.228 1.00 94.12 105 LYS A C 1
ATOM 887 O O . LYS A 1 105 ? 10.714 -7.502 -18.371 1.00 94.12 105 LYS A O 1
ATOM 892 N N . ILE A 1 106 ? 11.331 -5.997 -16.831 1.00 94.19 106 ILE A N 1
ATOM 893 C CA . ILE A 1 106 ? 12.258 -5.275 -17.714 1.00 94.19 106 ILE A CA 1
ATOM 894 C C . ILE A 1 106 ? 13.412 -6.196 -18.120 1.00 94.19 106 ILE A C 1
ATOM 896 O O . ILE A 1 106 ? 13.711 -6.319 -19.302 1.00 94.19 106 ILE A O 1
ATOM 900 N N . LYS A 1 107 ? 14.020 -6.904 -17.159 1.00 94.50 107 LYS A N 1
ATOM 901 C CA . LYS A 1 107 ? 15.128 -7.826 -17.435 1.00 94.50 107 LYS A CA 1
ATOM 902 C C . LYS A 1 107 ? 14.739 -8.908 -18.447 1.00 94.50 107 LYS A C 1
ATOM 904 O O . LYS A 1 107 ? 15.523 -9.162 -19.350 1.00 94.50 107 LYS A O 1
ATOM 909 N N . SER A 1 108 ? 13.541 -9.488 -18.332 1.00 93.00 108 SER A N 1
ATOM 910 C CA . SER A 1 108 ? 13.058 -10.521 -19.263 1.00 93.00 108 SER A CA 1
ATOM 911 C C . SER A 1 108 ? 12.792 -10.032 -20.688 1.00 93.00 108 SER A C 1
ATOM 913 O O . SER A 1 108 ? 12.579 -10.857 -21.563 1.00 93.00 108 SER A O 1
ATOM 915 N N . LEU A 1 109 ? 12.747 -8.717 -20.922 1.00 88.06 109 LEU A N 1
ATOM 916 C CA . LEU A 1 109 ? 12.608 -8.149 -22.268 1.00 88.06 109 LEU A CA 1
ATOM 917 C C . LEU A 1 109 ? 13.961 -7.911 -22.953 1.00 88.06 109 LEU A C 1
ATOM 919 O O . LEU A 1 109 ? 13.988 -7.677 -24.157 1.00 88.06 109 LEU A O 1
ATOM 923 N N . ILE A 1 110 ? 15.059 -7.915 -22.189 1.00 88.88 110 ILE A N 1
ATOM 924 C CA . ILE A 1 110 ? 16.416 -7.606 -22.672 1.00 88.88 110 ILE A CA 1
ATOM 925 C C . ILE A 1 110 ? 17.263 -8.883 -22.815 1.00 88.88 110 ILE A C 1
ATOM 927 O O . ILE A 1 110 ? 18.216 -8.899 -23.589 1.00 88.88 110 ILE A O 1
ATOM 931 N N . SER A 1 111 ? 16.936 -9.934 -22.054 1.00 70.81 111 SER A N 1
ATOM 932 C CA . SER A 1 111 ? 17.542 -11.271 -22.137 1.00 70.81 111 SER A CA 1
ATOM 933 C C . SER A 1 111 ? 16.900 -12.123 -23.220 1.00 70.81 111 SER A C 1
ATOM 935 O O . SER A 1 111 ? 17.659 -12.782 -23.956 1.00 70.81 111 SER A O 1
#

pLDDT: mean 85.79, std 9.12, range [55.91, 95.62]

Foldseek 3Di:
DVVVVVLVVQAVVLVVVLVVVVVVVDAQKDWDWDKDWDDDPPDDIDIFIDTFIWGFANDFDADQDPGDDQQRGIDGPPDPHGNNHDDPVVCVVVNCPRVVVSVVVVVVVVD